Protein AF-A0A4P6FHB6-F1 (afdb_monomer_lite)

Foldseek 3Di:
DWDKWKWKADALQFIDIPPDRPPTHGFDAPDPFFWWKWWAFPVGDIWIWGWYQDPLRAIDIHIDPPVVQKDKDGAQDQPDAADPSRHHSRIIMIMGTRTDDMDTPPPPDDD

pLDDT: mean 79.41, std 15.66, range [32.72, 95.62]

Radius of gyration: 13.35 Å; chains: 1; bounding box: 36×34×35 Å

Sequence (111 aa):
MTNLTHIFGASDDLIEVEGEISDELYPRLRDAIPDTVSVGLADGREVLINVEYGYDGIWRLTPTTHVDLVTITAARGDGEPDDVDGCPGYSDKASIAGATSVHLLSQEGAR

Secondary structure (DSSP, 8-state):
---EEEEEEEETTEEEETT-TT--B-PPTTSSS-EEEEEEETTS-EEEEEEEE-TTS-EEEEE-S-GGGEEEEPP--TTSPP-TT---TTB-EEEEETEEEEEEE------

Organism: NCBI:txid2509457

Structure (mmCIF, N/CA/C/O backbone):
data_AF-A0A4P6FHB6-F1
#
_entry.id   AF-A0A4P6FHB6-F1
#
loop_
_atom_site.group_PDB
_atom_site.id
_atom_site.type_symbol
_atom_site.label_atom_id
_atom_site.label_alt_id
_atom_site.label_comp_id
_atom_site.label_asym_id
_atom_site.label_entity_id
_atom_site.label_seq_id
_atom_site.pdbx_PDB_ins_code
_atom_site.Cartn_x
_atom_site.Cartn_y
_atom_site.Cartn_z
_atom_site.occupancy
_atom_site.B_iso_or_equiv
_atom_site.auth_seq_id
_atom_site.auth_comp_id
_atom_site.auth_asym_id
_atom_site.auth_atom_id
_atom_site.pdbx_PDB_model_num
ATOM 1 N N . MET A 1 1 ? -21.525 -5.965 2.077 1.00 44.38 1 MET A N 1
ATOM 2 C CA . MET A 1 1 ? -20.387 -5.739 1.167 1.00 44.38 1 MET A CA 1
ATOM 3 C C . MET A 1 1 ? -19.239 -5.296 2.045 1.00 44.38 1 MET A C 1
ATOM 5 O O . MET A 1 1 ? -19.421 -4.352 2.800 1.00 44.38 1 MET A O 1
ATOM 9 N N . THR A 1 2 ? -18.141 -6.043 2.076 1.00 55.06 2 THR A N 1
ATOM 10 C CA . THR A 1 2 ? -16.904 -5.583 2.718 1.00 55.06 2 THR A CA 1
ATOM 11 C C . THR A 1 2 ? -16.366 -4.438 1.874 1.00 55.06 2 THR A C 1
ATOM 13 O O . THR A 1 2 ? -16.112 -4.644 0.692 1.00 55.06 2 THR A O 1
ATOM 16 N N . ASN A 1 3 ? -16.278 -3.241 2.450 1.00 70.94 3 ASN A N 1
ATOM 17 C CA . ASN A 1 3 ? -15.645 -2.102 1.797 1.00 70.94 3 ASN A CA 1
ATOM 18 C C . ASN A 1 3 ? -14.164 -2.459 1.611 1.00 70.94 3 ASN A C 1
ATOM 20 O O . ASN A 1 3 ? -13.493 -2.732 2.608 1.00 70.94 3 ASN A O 1
ATOM 24 N N . LEU A 1 4 ? -13.706 -2.589 0.370 1.00 82.06 4 LEU A N 1
ATOM 25 C CA . LEU A 1 4 ? -12.311 -2.877 0.053 1.00 82.06 4 LEU A CA 1
ATOM 26 C C . LEU A 1 4 ? -11.687 -1.569 -0.418 1.00 82.06 4 LEU A C 1
ATOM 28 O O . LEU A 1 4 ? -12.228 -0.939 -1.321 1.00 82.06 4 LEU A O 1
ATOM 32 N N . THR A 1 5 ? -10.593 -1.167 0.217 1.00 86.94 5 THR A N 1
ATOM 33 C CA . THR A 1 5 ? -9.842 0.033 -0.148 1.00 86.94 5 THR A CA 1
ATOM 34 C C . THR A 1 5 ? -8.518 -0.385 -0.759 1.00 86.94 5 THR A C 1
ATOM 36 O O . THR A 1 5 ? -7.800 -1.213 -0.183 1.00 86.94 5 THR A O 1
ATOM 39 N N . HIS A 1 6 ? -8.212 0.193 -1.918 1.00 89.19 6 HIS A N 1
ATOM 40 C CA . HIS A 1 6 ? -6.940 0.027 -2.602 1.00 89.19 6 HIS A CA 1
ATOM 41 C C . HIS A 1 6 ? -6.088 1.279 -2.437 1.00 89.19 6 HIS A C 1
ATOM 43 O O . HIS A 1 6 ? -6.603 2.392 -2.490 1.00 89.19 6 HIS A O 1
ATOM 49 N N . ILE A 1 7 ? -4.794 1.072 -2.213 1.00 88.69 7 ILE A N 1
ATOM 50 C CA . ILE A 1 7 ? -3.789 2.131 -2.126 1.00 88.69 7 ILE A CA 1
ATOM 51 C C . ILE A 1 7 ? -2.657 1.750 -3.074 1.00 88.69 7 ILE A C 1
ATOM 53 O O . ILE A 1 7 ? -2.126 0.639 -2.971 1.00 88.69 7 ILE A O 1
ATOM 57 N N . PHE A 1 8 ? -2.303 2.644 -3.990 1.00 89.06 8 PHE A N 1
ATOM 58 C CA . PHE A 1 8 ? -1.220 2.461 -4.959 1.00 89.06 8 PHE A CA 1
ATOM 59 C C . PHE A 1 8 ? -0.711 3.813 -5.455 1.00 89.06 8 PHE A C 1
ATOM 61 O O . PHE A 1 8 ? -1.409 4.813 -5.378 1.00 89.06 8 PHE A O 1
ATOM 68 N N . GLY A 1 9 ? 0.516 3.865 -5.954 1.00 84.69 9 GLY A N 1
ATOM 69 C CA . GLY A 1 9 ? 1.040 5.042 -6.630 1.00 84.69 9 GLY A CA 1
ATOM 70 C C . GLY A 1 9 ? 0.445 5.226 -8.018 1.00 84.69 9 GLY A C 1
ATOM 71 O O . GLY A 1 9 ? 0.350 4.261 -8.770 1.00 84.69 9 GLY A O 1
ATOM 72 N N . ALA A 1 10 ? 0.067 6.460 -8.344 1.00 79.88 10 ALA A N 1
ATOM 73 C CA . ALA A 1 10 ? -0.574 6.845 -9.605 1.00 79.88 10 ALA A CA 1
ATOM 74 C C . ALA A 1 10 ? 0.292 7.769 -10.486 1.00 79.88 10 ALA A C 1
ATOM 76 O O . ALA A 1 10 ? 0.040 7.892 -11.683 1.00 79.88 10 ALA A O 1
ATOM 77 N N . SER A 1 11 ? 1.321 8.406 -9.918 1.00 73.75 11 SER A N 1
ATOM 78 C CA . SER A 1 11 ? 2.365 9.161 -10.635 1.00 73.75 11 SER A CA 1
ATOM 79 C C . SER A 1 11 ? 3.665 9.110 -9.838 1.00 73.75 11 SER A C 1
ATOM 81 O O . SER A 1 11 ? 3.681 8.567 -8.743 1.00 73.75 11 SER A O 1
ATOM 83 N N . ASP A 1 12 ? 4.755 9.681 -10.343 1.00 66.19 12 ASP A N 1
ATOM 84 C CA . ASP A 1 12 ? 6.045 9.780 -9.653 1.00 66.19 12 ASP A CA 1
ATOM 85 C C . ASP A 1 12 ? 6.001 10.517 -8.303 1.00 66.19 12 ASP A C 1
ATOM 87 O O . ASP A 1 12 ? 6.854 10.269 -7.458 1.00 66.19 12 ASP A O 1
ATOM 91 N N . ASP A 1 13 ? 4.997 11.347 -8.040 1.00 65.44 13 ASP A N 1
ATOM 92 C CA . ASP A 1 13 ? 4.808 12.067 -6.777 1.00 65.44 13 ASP A CA 1
ATOM 93 C C . ASP A 1 13 ? 3.423 11.863 -6.147 1.00 65.44 13 ASP A C 1
ATOM 95 O O . ASP A 1 13 ? 3.035 12.638 -5.275 1.00 65.44 13 ASP A O 1
ATOM 99 N N . LEU A 1 14 ? 2.685 10.826 -6.559 1.00 73.56 14 LEU A N 1
ATOM 100 C CA . LEU A 1 14 ? 1.271 10.678 -6.224 1.00 73.56 14 LEU A CA 1
ATOM 101 C C . LEU A 1 14 ? 0.911 9.260 -5.771 1.00 73.56 14 LEU A C 1
ATOM 103 O O . LEU A 1 14 ? 1.152 8.300 -6.504 1.00 73.56 14 LEU A O 1
ATOM 107 N N . ILE A 1 15 ? 0.236 9.148 -4.622 1.00 77.81 15 ILE A N 1
ATOM 108 C CA . ILE A 1 15 ? -0.514 7.950 -4.212 1.00 77.81 15 ILE A CA 1
ATOM 109 C C . ILE A 1 15 ? -2.013 8.183 -4.376 1.00 77.81 15 ILE A C 1
ATOM 111 O O . ILE A 1 15 ? -2.547 9.184 -3.904 1.00 77.81 15 ILE A O 1
ATOM 115 N N . GLU A 1 16 ? -2.676 7.217 -4.998 1.00 78.81 16 GLU A N 1
ATOM 116 C CA . GLU A 1 16 ? -4.120 7.108 -5.131 1.00 78.81 16 GLU A CA 1
ATOM 117 C C . GLU A 1 16 ? -4.702 6.167 -4.069 1.00 78.81 16 GLU A C 1
ATOM 119 O O . GLU A 1 16 ? -4.123 5.135 -3.705 1.00 78.81 16 GLU A O 1
ATOM 124 N N . VAL A 1 17 ? -5.880 6.545 -3.576 1.00 79.56 17 VAL A N 1
ATOM 125 C CA . VAL A 1 17 ? -6.711 5.750 -2.675 1.00 79.56 17 VAL A CA 1
ATOM 126 C C . VAL A 1 17 ? -8.071 5.579 -3.343 1.00 79.56 17 VAL A C 1
ATOM 128 O O . VAL A 1 17 ? -8.844 6.535 -3.448 1.00 79.56 17 VAL A O 1
ATOM 131 N N . GLU A 1 18 ? -8.391 4.369 -3.804 1.00 71.19 18 GLU A N 1
ATOM 132 C CA . GLU A 1 18 ? -9.686 4.135 -4.447 1.00 71.19 18 GLU A CA 1
ATOM 133 C C . GLU A 1 18 ? -10.841 4.420 -3.476 1.00 71.19 18 GLU A C 1
ATOM 135 O O . GLU A 1 18 ? -10.911 3.877 -2.368 1.00 71.19 18 GLU A O 1
ATOM 140 N N . GLY A 1 19 ? -11.771 5.266 -3.925 1.00 50.91 19 GLY A N 1
ATOM 141 C CA . GLY A 1 19 ? -12.937 5.714 -3.162 1.00 50.91 19 GLY A CA 1
ATOM 142 C C . GLY A 1 19 ? -13.098 7.231 -3.145 1.00 50.91 19 GLY A C 1
ATOM 143 O O . GLY A 1 19 ? -14.234 7.695 -3.163 1.00 50.91 19 GLY A O 1
ATOM 144 N N . GLU A 1 20 ? -12.000 7.988 -3.215 1.00 50.16 20 GLU A N 1
ATOM 145 C CA . GLU A 1 20 ? -11.994 9.438 -3.427 1.00 50.16 20 GLU A CA 1
ATOM 146 C C . GLU A 1 20 ? -10.740 9.834 -4.221 1.00 50.16 20 GLU A C 1
ATOM 148 O O . GLU A 1 20 ? -9.651 9.949 -3.674 1.00 50.16 20 GLU A O 1
ATOM 153 N N . ILE A 1 21 ? -10.910 10.102 -5.521 1.00 40.66 21 ILE A N 1
ATOM 154 C CA . ILE A 1 21 ? -9.874 10.595 -6.461 1.00 40.66 21 ILE A CA 1
ATOM 155 C C . ILE A 1 21 ? -9.328 11.995 -6.048 1.00 40.66 21 ILE A C 1
ATOM 157 O O . ILE A 1 21 ? -8.610 12.647 -6.794 1.00 40.66 21 ILE A O 1
ATOM 161 N N . SER A 1 22 ? -9.681 12.511 -4.866 1.00 44.12 22 SER A N 1
ATOM 162 C CA . SER A 1 22 ? -9.359 13.870 -4.414 1.00 44.12 22 SER A CA 1
ATOM 163 C C . SER A 1 22 ? -8.287 13.975 -3.331 1.00 44.12 22 SER A C 1
ATOM 165 O O . SER A 1 22 ? -7.797 15.084 -3.123 1.00 44.12 22 SER A O 1
ATOM 167 N N . ASP A 1 23 ? -7.895 12.879 -2.676 1.00 50.16 23 ASP A N 1
ATOM 168 C CA . ASP A 1 23 ? -6.795 12.906 -1.703 1.00 50.16 23 ASP A CA 1
ATOM 169 C C . ASP A 1 23 ? -5.495 12.472 -2.382 1.00 50.16 23 ASP A C 1
ATOM 171 O O . ASP A 1 23 ? -4.969 11.381 -2.176 1.00 50.16 23 ASP A O 1
ATOM 175 N N . GLU A 1 24 ? -4.985 13.362 -3.231 1.00 55.28 24 GLU A N 1
ATOM 176 C CA . GLU A 1 24 ? -3.634 13.270 -3.767 1.00 55.28 24 GLU A CA 1
ATOM 177 C C . GLU A 1 24 ? -2.639 13.373 -2.604 1.00 55.28 24 GLU A C 1
ATOM 179 O O . GLU A 1 24 ? -2.446 14.437 -2.004 1.00 55.28 24 GLU A O 1
ATOM 184 N N . LEU A 1 25 ? -2.025 12.248 -2.241 1.00 60.28 25 LEU A N 1
ATOM 185 C CA . LEU A 1 25 ? -0.956 12.239 -1.254 1.00 60.28 25 LEU A CA 1
ATOM 186 C C . LEU A 1 25 ? 0.360 12.447 -1.996 1.00 60.28 25 LEU A C 1
ATOM 188 O O . LEU A 1 25 ? 0.681 11.663 -2.886 1.00 60.28 25 LEU A O 1
ATOM 192 N N . TYR A 1 26 ? 1.094 13.492 -1.604 1.00 65.06 26 TYR A N 1
ATOM 193 C CA . TYR A 1 26 ? 2.353 13.924 -2.218 1.00 65.06 26 TYR A CA 1
ATOM 194 C C . TYR A 1 26 ? 3.565 13.514 -1.367 1.00 65.06 26 TYR A C 1
ATOM 196 O O . TYR A 1 26 ? 4.139 14.363 -0.669 1.00 65.06 26 TYR A O 1
ATOM 204 N N . PRO A 1 27 ? 3.945 12.225 -1.333 1.00 59.81 27 PRO A N 1
ATOM 205 C CA . PRO A 1 27 ? 5.120 11.800 -0.595 1.00 59.81 27 PRO A CA 1
ATOM 206 C C . PRO A 1 27 ? 6.396 12.382 -1.217 1.00 59.81 27 PRO A C 1
ATOM 208 O O . PRO A 1 27 ? 6.495 12.631 -2.421 1.00 59.81 27 PRO A O 1
ATOM 211 N N . ARG A 1 28 ? 7.408 12.627 -0.385 1.00 64.38 28 ARG A N 1
ATOM 212 C CA . ARG A 1 28 ? 8.653 13.254 -0.835 1.00 64.38 28 ARG A CA 1
ATOM 213 C C . ARG A 1 28 ? 9.438 12.312 -1.734 1.00 64.38 28 ARG A C 1
ATOM 215 O O . ARG A 1 28 ? 9.909 11.253 -1.321 1.00 64.38 28 ARG A O 1
ATOM 222 N N . LEU A 1 29 ? 9.679 12.778 -2.952 1.00 62.75 29 LEU A N 1
ATOM 223 C CA . LEU A 1 29 ? 10.606 12.163 -3.886 1.00 62.75 29 LEU A CA 1
ATOM 224 C C . LEU A 1 29 ? 12.030 12.127 -3.300 1.00 62.75 29 LEU A C 1
ATOM 226 O O . LEU A 1 29 ? 12.651 13.165 -3.087 1.00 62.75 29 LEU A O 1
ATOM 230 N N . ARG A 1 30 ? 12.576 10.914 -3.141 1.00 55.84 30 ARG A N 1
ATOM 231 C CA . ARG A 1 30 ? 14.020 10.613 -3.016 1.00 55.84 30 ARG A CA 1
ATOM 232 C C . ARG A 1 30 ? 14.778 11.019 -1.741 1.00 55.84 30 ARG A C 1
ATOM 234 O O . ARG A 1 30 ? 16.006 11.014 -1.777 1.00 55.84 30 ARG A O 1
ATOM 241 N N . ASP A 1 31 ? 14.124 11.218 -0.599 1.00 51.06 31 ASP A N 1
ATOM 242 C CA . ASP A 1 31 ? 14.826 11.592 0.646 1.00 51.06 31 ASP A CA 1
ATOM 243 C C . ASP A 1 31 ? 14.701 10.556 1.784 1.00 51.06 31 ASP A C 1
ATOM 245 O O . ASP A 1 31 ? 14.401 10.926 2.910 1.00 51.06 31 ASP A O 1
ATOM 249 N N . ALA A 1 32 ? 14.957 9.266 1.508 1.00 54.81 32 ALA A N 1
ATOM 250 C CA . ALA A 1 32 ? 15.251 8.157 2.453 1.00 54.81 32 ALA A CA 1
ATOM 251 C C . ALA A 1 32 ? 14.313 7.904 3.665 1.00 54.81 32 ALA A C 1
ATOM 253 O O . ALA A 1 32 ? 14.520 6.938 4.400 1.00 54.81 32 ALA A O 1
ATOM 254 N N . ILE A 1 33 ? 13.308 8.741 3.899 1.00 63.03 33 ILE A N 1
ATOM 255 C CA . ILE A 1 33 ? 12.298 8.612 4.941 1.00 63.03 33 ILE A CA 1
ATOM 256 C C . ILE A 1 33 ? 10.994 8.329 4.202 1.00 63.03 33 ILE A C 1
ATOM 258 O O . ILE A 1 33 ? 10.443 9.255 3.607 1.00 63.03 33 ILE A O 1
ATOM 262 N N . PRO A 1 34 ? 10.522 7.071 4.209 1.00 70.94 34 PRO A N 1
ATOM 263 C CA . PRO A 1 34 ? 9.209 6.738 3.686 1.00 70.94 34 PRO A CA 1
ATOM 264 C C . PRO A 1 34 ? 8.155 7.593 4.381 1.00 70.94 34 PRO A C 1
ATOM 266 O O . PRO A 1 34 ? 8.185 7.734 5.609 1.00 70.94 34 PRO A O 1
ATOM 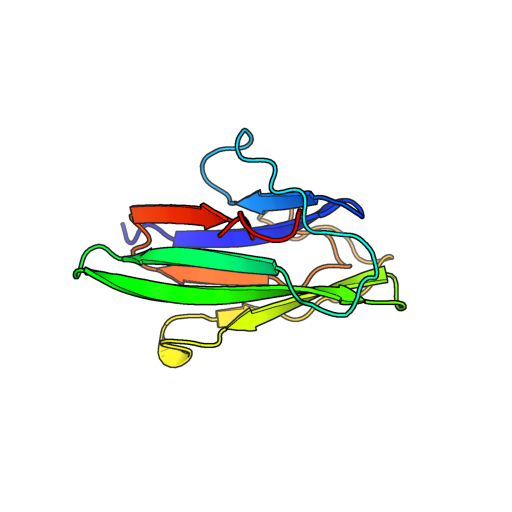269 N N . ASP A 1 35 ? 7.225 8.149 3.616 1.00 82.38 35 ASP A N 1
ATOM 270 C CA . ASP A 1 35 ? 6.040 8.743 4.219 1.00 82.38 35 ASP A CA 1
ATOM 271 C C . ASP A 1 35 ? 5.107 7.619 4.687 1.00 82.38 35 ASP A C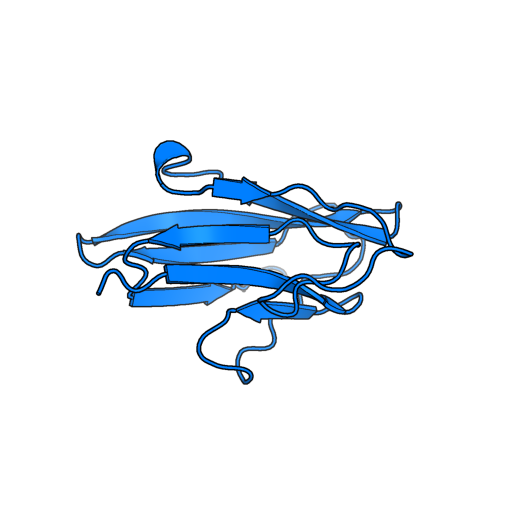 1
ATOM 273 O O . ASP A 1 35 ? 5.190 6.480 4.222 1.00 82.38 35 ASP A O 1
ATOM 277 N N . THR A 1 36 ? 4.247 7.904 5.661 1.00 87.44 36 THR A N 1
ATOM 278 C CA . THR A 1 36 ? 3.382 6.884 6.262 1.00 87.44 36 THR A CA 1
ATOM 279 C C . THR A 1 36 ? 1.926 7.222 5.998 1.00 87.44 36 THR A C 1
ATOM 281 O O . THR A 1 36 ? 1.450 8.290 6.372 1.00 87.44 36 THR A O 1
ATOM 284 N N . VAL A 1 37 ? 1.200 6.287 5.397 1.00 87.19 37 VAL A N 1
ATOM 285 C CA . VAL A 1 37 ? -0.256 6.318 5.280 1.00 87.19 37 VAL A CA 1
ATOM 286 C C . VAL A 1 37 ? -0.852 5.578 6.471 1.00 87.19 37 VAL A C 1
ATOM 288 O O . VAL A 1 37 ? -0.512 4.422 6.720 1.00 87.19 37 VAL A O 1
ATOM 291 N N . SER A 1 38 ? -1.733 6.245 7.211 1.00 89.25 38 SER A N 1
ATOM 292 C CA . SER A 1 38 ? -2.574 5.641 8.242 1.00 89.25 38 SER A CA 1
ATOM 293 C C . SER A 1 38 ? -3.942 5.290 7.661 1.00 89.25 38 SER A C 1
ATOM 295 O O . SER A 1 38 ? -4.576 6.103 6.987 1.00 89.25 38 SER A O 1
ATOM 297 N N . VAL A 1 39 ? -4.401 4.072 7.937 1.00 89.38 39 VAL A N 1
ATOM 298 C CA . VAL A 1 39 ? -5.702 3.544 7.530 1.00 89.38 39 VAL A CA 1
ATOM 299 C C . VAL A 1 39 ? -6.466 3.109 8.775 1.00 89.38 39 VAL A C 1
ATOM 301 O O . VAL A 1 39 ? -6.099 2.141 9.446 1.00 89.38 39 VAL A O 1
ATOM 304 N N . GLY A 1 40 ? -7.552 3.816 9.075 1.00 89.75 40 GLY A N 1
ATOM 305 C CA . GLY A 1 40 ? -8.457 3.473 10.167 1.00 89.75 40 GLY A CA 1
ATOM 306 C C . GLY A 1 40 ? -9.427 2.372 9.751 1.00 89.75 40 GLY A C 1
ATOM 307 O O . GLY A 1 40 ? -9.967 2.401 8.643 1.00 89.75 40 GLY A O 1
ATOM 308 N N . LEU A 1 41 ? -9.666 1.410 10.641 1.00 89.31 41 LEU A N 1
ATOM 309 C CA . LEU A 1 41 ? -10.614 0.314 10.441 1.00 89.31 41 LEU A CA 1
ATOM 310 C C . LEU A 1 41 ? -11.865 0.479 11.309 1.00 89.31 41 LEU A C 1
ATOM 312 O O . LEU A 1 41 ? -11.833 1.062 12.394 1.00 89.31 41 LEU A O 1
ATOM 316 N N . ALA A 1 42 ? -12.970 -0.130 10.871 1.00 86.44 42 ALA A N 1
ATOM 317 C CA . ALA A 1 42 ? -14.261 -0.058 11.563 1.00 86.44 42 ALA A CA 1
ATOM 318 C C . ALA A 1 42 ? -14.256 -0.611 13.004 1.00 86.44 42 ALA A C 1
ATOM 320 O O . ALA A 1 42 ? -15.125 -0.261 13.802 1.00 86.44 42 ALA A O 1
ATOM 321 N N . ASP A 1 43 ? -13.304 -1.482 13.342 1.00 87.19 43 ASP A N 1
ATOM 322 C CA . ASP A 1 43 ? -13.132 -2.030 14.692 1.00 87.19 43 ASP A CA 1
ATOM 323 C C . ASP A 1 43 ? -12.199 -1.194 15.587 1.00 87.19 43 ASP A C 1
ATOM 325 O O . ASP A 1 43 ? -11.899 -1.593 16.713 1.00 87.19 43 ASP A O 1
ATOM 329 N N . GLY A 1 44 ? -11.768 -0.025 15.104 1.00 87.81 44 GLY A N 1
ATOM 330 C CA . GLY A 1 44 ? -10.904 0.909 15.819 1.00 87.81 44 GLY A CA 1
ATOM 331 C C . GLY A 1 44 ? -9.410 0.609 15.705 1.00 87.81 44 GLY A C 1
ATOM 332 O O . GLY A 1 44 ? -8.619 1.317 16.326 1.00 87.81 44 GLY A O 1
ATOM 333 N N . ARG A 1 45 ? -9.000 -0.417 14.945 1.00 92.25 45 ARG A N 1
ATOM 334 C CA . ARG A 1 45 ? -7.582 -0.662 14.637 1.00 92.25 45 ARG A CA 1
ATOM 335 C C . ARG A 1 45 ? -7.063 0.308 13.575 1.00 92.25 45 ARG A C 1
ATOM 337 O O . ARG A 1 45 ? -7.828 0.816 12.759 1.00 92.25 45 ARG A O 1
ATOM 344 N N . GLU A 1 46 ? -5.749 0.512 13.577 1.00 92.56 46 GLU A N 1
ATOM 345 C CA . GLU A 1 46 ? -5.046 1.396 12.644 1.00 92.56 46 GLU A CA 1
ATOM 346 C C . GLU A 1 46 ? -3.910 0.650 11.935 1.00 92.56 46 GLU A C 1
ATOM 348 O O . GLU A 1 46 ? -2.965 0.168 12.567 1.00 92.56 46 GLU A O 1
ATOM 353 N N . VAL A 1 47 ? -3.995 0.567 10.611 1.00 92.69 47 VAL A N 1
ATOM 354 C CA . VAL A 1 47 ? -2.941 0.029 9.747 1.00 92.69 47 VAL A CA 1
ATOM 355 C C . VAL A 1 47 ? -2.050 1.181 9.288 1.00 92.69 47 VAL A C 1
ATOM 357 O O . VAL A 1 47 ? -2.542 2.167 8.752 1.00 92.69 47 VAL A O 1
ATOM 360 N N . LEU A 1 48 ? -0.739 1.036 9.448 1.00 92.75 48 LEU A N 1
ATOM 361 C CA . LEU A 1 48 ? 0.262 1.968 8.946 1.00 92.75 48 LEU A CA 1
ATOM 362 C C . LEU A 1 48 ? 0.977 1.340 7.751 1.00 92.75 48 LEU A C 1
ATOM 364 O O . LEU A 1 48 ? 1.473 0.214 7.842 1.00 92.75 48 LEU A O 1
ATOM 368 N N . ILE A 1 49 ? 1.051 2.067 6.641 1.00 91.00 49 ILE A N 1
ATOM 369 C CA . ILE A 1 49 ? 1.771 1.671 5.429 1.00 91.00 49 ILE A CA 1
ATOM 370 C C . ILE A 1 49 ? 2.836 2.714 5.142 1.00 91.00 49 ILE A C 1
ATOM 372 O O . ILE A 1 49 ? 2.531 3.884 4.937 1.00 91.00 49 ILE A O 1
ATOM 376 N N . ASN A 1 50 ? 4.087 2.278 5.095 1.00 90.81 50 ASN A N 1
ATOM 377 C CA . ASN A 1 50 ? 5.164 3.094 4.569 1.00 90.81 50 ASN A CA 1
ATOM 378 C C . ASN A 1 50 ? 5.101 3.112 3.046 1.00 90.81 50 ASN A C 1
ATOM 380 O O . ASN A 1 50 ? 4.936 2.066 2.414 1.00 90.81 50 ASN A O 1
ATOM 384 N N . VAL A 1 51 ? 5.282 4.301 2.494 1.00 87.56 51 VAL A N 1
ATOM 385 C CA . VAL A 1 51 ? 5.251 4.594 1.072 1.00 87.56 51 VAL A CA 1
ATOM 386 C C . VAL A 1 51 ? 6.606 5.152 0.668 1.00 87.56 51 VAL A C 1
ATOM 388 O O . VAL A 1 51 ? 7.082 6.134 1.237 1.00 87.56 51 VAL A O 1
ATOM 391 N N . GLU A 1 52 ? 7.225 4.528 -0.326 1.00 86.50 52 GLU A N 1
ATOM 392 C CA . GLU A 1 52 ? 8.514 4.950 -0.863 1.00 86.50 52 GLU A CA 1
ATOM 393 C C . GLU A 1 52 ? 8.493 4.893 -2.390 1.00 86.50 52 GLU A C 1
ATOM 395 O O . GLU A 1 52 ? 8.074 3.890 -2.966 1.00 86.50 52 GLU A O 1
ATOM 400 N N . TYR A 1 53 ? 8.993 5.942 -3.045 1.00 82.69 53 TYR A N 1
ATOM 401 C CA . TYR A 1 53 ? 9.297 5.892 -4.471 1.00 82.69 53 TYR A CA 1
ATOM 402 C C . TYR A 1 53 ? 10.763 5.526 -4.675 1.00 82.69 53 TYR A C 1
ATOM 404 O O . TYR A 1 53 ? 11.671 6.310 -4.370 1.00 82.69 53 TYR A O 1
ATOM 412 N N . GLY A 1 54 ? 10.997 4.311 -5.162 1.00 78.31 54 GLY A N 1
ATOM 413 C CA . GLY A 1 54 ? 12.335 3.771 -5.343 1.00 78.31 54 GLY A CA 1
ATOM 414 C C . GLY A 1 54 ? 13.102 4.431 -6.492 1.00 78.31 54 GLY A C 1
ATOM 415 O O . GLY A 1 54 ? 12.545 4.999 -7.432 1.00 78.31 54 GLY A O 1
ATOM 416 N N . TYR A 1 55 ? 14.432 4.313 -6.462 1.00 78.25 55 TYR A N 1
ATOM 417 C CA . TYR A 1 55 ? 15.297 4.741 -7.574 1.00 78.25 55 TYR A CA 1
ATOM 418 C C . TYR A 1 55 ? 15.072 3.943 -8.867 1.00 78.25 55 TYR A C 1
ATOM 420 O O . TYR A 1 55 ? 15.505 4.379 -9.934 1.00 78.25 55 TYR A O 1
ATOM 428 N N . ASP A 1 56 ? 14.424 2.784 -8.761 1.00 82.12 56 ASP A N 1
ATOM 429 C CA . ASP A 1 56 ? 13.947 1.955 -9.867 1.00 82.12 56 ASP A CA 1
ATOM 430 C C . ASP A 1 56 ? 12.668 2.505 -10.522 1.00 82.12 56 ASP A C 1
ATOM 432 O O . ASP A 1 56 ? 12.217 1.933 -11.510 1.00 82.12 56 ASP A O 1
ATOM 436 N N . GLY A 1 57 ? 12.117 3.614 -10.012 1.00 82.06 57 GLY A N 1
ATOM 437 C CA . GLY A 1 57 ? 10.872 4.206 -10.500 1.00 82.06 57 GLY A CA 1
ATOM 438 C C . GLY A 1 57 ? 9.633 3.433 -10.056 1.00 82.06 57 GLY A C 1
ATOM 439 O O . GLY A 1 57 ? 8.599 3.533 -10.705 1.00 82.06 57 GLY A O 1
ATOM 440 N N . ILE A 1 58 ? 9.744 2.625 -8.995 1.00 87.75 58 ILE A N 1
ATOM 441 C CA . ILE A 1 58 ? 8.645 1.799 -8.499 1.00 87.75 58 ILE A CA 1
ATOM 442 C C . ILE A 1 58 ? 8.171 2.310 -7.141 1.00 87.75 58 ILE A C 1
ATOM 444 O O . ILE A 1 58 ? 8.975 2.519 -6.228 1.00 87.75 58 ILE A O 1
ATOM 448 N N . TRP A 1 59 ? 6.855 2.439 -6.981 1.00 88.81 59 TRP A N 1
ATOM 449 C CA . TRP A 1 59 ? 6.243 2.652 -5.673 1.00 88.81 59 TRP A CA 1
ATOM 450 C C . TRP A 1 59 ? 6.262 1.377 -4.853 1.00 88.81 59 TRP A C 1
ATOM 452 O O . TRP A 1 59 ? 5.731 0.343 -5.262 1.00 88.81 59 TRP A O 1
ATOM 462 N N . ARG A 1 60 ? 6.857 1.473 -3.669 1.00 90.94 60 ARG A N 1
ATOM 463 C CA . ARG A 1 60 ? 6.935 0.397 -2.693 1.00 90.94 60 ARG A CA 1
ATOM 464 C C . ARG A 1 60 ? 6.005 0.692 -1.534 1.00 90.94 60 ARG A C 1
ATOM 466 O O . ARG A 1 60 ? 6.100 1.747 -0.908 1.00 90.94 60 ARG A O 1
ATOM 473 N N . LEU A 1 61 ? 5.133 -0.267 -1.234 1.00 92.44 61 LEU A N 1
ATOM 474 C CA . LEU A 1 61 ? 4.187 -0.184 -0.126 1.00 92.44 61 LEU A CA 1
ATOM 475 C C . LEU A 1 61 ? 4.526 -1.246 0.912 1.00 92.44 61 LEU A C 1
ATOM 477 O O . LEU A 1 61 ? 4.445 -2.445 0.651 1.00 92.44 61 LEU A O 1
ATOM 481 N N . THR A 1 62 ? 4.897 -0.802 2.110 1.00 93.56 62 THR A N 1
ATOM 482 C CA . THR A 1 62 ? 5.297 -1.696 3.201 1.00 93.56 62 THR A CA 1
ATOM 483 C C . THR A 1 62 ? 4.402 -1.487 4.419 1.00 93.56 62 THR A C 1
ATOM 485 O O . THR A 1 62 ? 4.577 -0.506 5.143 1.00 93.56 62 THR A O 1
ATOM 488 N N . PRO A 1 63 ? 3.458 -2.402 4.697 1.00 94.00 63 PRO A N 1
ATOM 489 C CA . PRO A 1 63 ? 2.692 -2.392 5.937 1.00 94.00 63 PRO A CA 1
ATOM 490 C C . PRO A 1 63 ? 3.618 -2.570 7.145 1.00 94.00 63 PRO A C 1
ATOM 492 O O . PRO A 1 63 ? 4.452 -3.477 7.165 1.00 94.00 63 PRO A O 1
ATOM 495 N N . THR A 1 64 ? 3.469 -1.727 8.163 1.00 94.38 64 THR A N 1
ATOM 496 C CA . THR A 1 64 ? 4.289 -1.759 9.386 1.00 94.38 64 THR A CA 1
ATOM 497 C C . THR A 1 64 ? 3.491 -2.151 10.629 1.00 94.38 64 THR A C 1
ATOM 499 O O . THR A 1 64 ? 4.071 -2.670 11.585 1.00 94.38 64 THR A O 1
ATOM 502 N N . THR A 1 65 ? 2.164 -1.994 10.610 1.00 94.62 65 THR A N 1
ATOM 503 C CA . THR A 1 65 ? 1.250 -2.476 11.657 1.00 94.62 65 THR A CA 1
ATOM 504 C C . THR A 1 65 ? 0.142 -3.333 11.056 1.00 94.62 65 THR A C 1
ATOM 506 O O . THR A 1 65 ? -0.245 -3.143 9.906 1.00 94.62 65 THR A O 1
ATOM 509 N N . HIS A 1 66 ? -0.352 -4.304 11.837 1.00 92.81 66 HIS A N 1
ATOM 510 C CA . HIS A 1 66 ? -1.437 -5.214 11.439 1.00 92.81 66 HIS A CA 1
ATOM 511 C C . HIS A 1 66 ? -1.275 -5.775 10.016 1.00 92.81 66 HIS A C 1
ATOM 513 O O . HIS A 1 66 ? -2.206 -5.778 9.213 1.00 92.81 66 HIS A O 1
ATOM 519 N N . VAL A 1 67 ? -0.059 -6.235 9.704 1.00 92.31 67 VAL A N 1
ATOM 520 C CA . VAL A 1 67 ? 0.337 -6.717 8.370 1.00 92.31 67 VAL A CA 1
ATOM 521 C C . VAL A 1 67 ? -0.536 -7.868 7.863 1.00 92.31 67 VAL A C 1
ATOM 523 O O . VAL A 1 67 ? -0.646 -8.077 6.664 1.00 92.31 67 VAL A O 1
ATOM 526 N N . ASP A 1 68 ? -1.186 -8.595 8.773 1.00 93.00 68 ASP A N 1
ATOM 527 C CA . ASP A 1 68 ? -2.153 -9.655 8.491 1.00 93.00 68 ASP A CA 1
ATOM 528 C C . ASP A 1 68 ? -3.460 -9.150 7.855 1.00 93.00 68 ASP A C 1
ATOM 530 O O . ASP A 1 68 ? -4.206 -9.941 7.280 1.00 93.00 68 ASP A O 1
ATOM 534 N N . LEU A 1 69 ? -3.734 -7.845 7.937 1.00 91.44 69 LEU A N 1
ATOM 535 C CA . LEU A 1 69 ? -4.926 -7.200 7.378 1.00 91.44 69 LEU A CA 1
ATOM 536 C C . LEU A 1 69 ? -4.682 -6.564 6.008 1.00 91.44 69 LEU A C 1
ATOM 538 O O . LEU A 1 69 ? -5.633 -6.081 5.391 1.00 91.44 69 LEU A O 1
ATOM 542 N N . VAL A 1 70 ? -3.433 -6.554 5.535 1.00 93.88 70 VAL A N 1
ATOM 543 C CA . VAL A 1 70 ? -3.052 -5.942 4.262 1.00 93.88 70 VAL A CA 1
ATOM 544 C C . VAL A 1 70 ? -2.568 -7.012 3.303 1.00 93.88 70 VAL A C 1
ATOM 546 O O . VAL A 1 70 ? -1.647 -7.768 3.602 1.00 93.88 70 VAL A O 1
ATOM 549 N N . THR A 1 71 ? -3.155 -7.048 2.112 1.00 95.62 71 THR A N 1
ATOM 550 C CA . THR A 1 71 ? -2.595 -7.830 1.007 1.00 95.62 71 THR A CA 1
ATOM 551 C C . THR A 1 71 ? -1.796 -6.904 0.104 1.00 95.62 71 THR A C 1
ATOM 553 O O . THR A 1 71 ? -2.353 -5.946 -0.424 1.00 95.62 71 THR A O 1
ATOM 556 N N . ILE A 1 72 ? -0.504 -7.194 -0.075 1.00 95.12 72 ILE A N 1
ATOM 557 C CA . ILE A 1 72 ? 0.351 -6.497 -1.042 1.00 95.12 72 ILE A CA 1
ATOM 558 C C . ILE A 1 72 ? 0.431 -7.315 -2.328 1.00 95.12 72 ILE A C 1
ATOM 560 O O . ILE A 1 72 ? 0.847 -8.475 -2.314 1.00 95.12 72 ILE A O 1
ATOM 564 N N . THR A 1 73 ? 0.063 -6.691 -3.443 1.00 95.06 73 THR A N 1
ATOM 565 C CA . THR A 1 73 ? 0.380 -7.170 -4.791 1.00 95.06 73 THR A CA 1
ATOM 566 C C . THR A 1 73 ? 1.577 -6.381 -5.293 1.00 95.06 73 THR A C 1
ATOM 568 O O . THR A 1 73 ? 1.508 -5.160 -5.368 1.00 95.06 73 THR A O 1
ATOM 571 N N . ALA A 1 74 ? 2.679 -7.058 -5.605 1.00 93.69 74 ALA A N 1
ATOM 572 C CA . ALA A 1 74 ? 3.896 -6.382 -6.041 1.00 93.69 74 ALA A CA 1
ATOM 573 C C . ALA A 1 74 ? 3.742 -5.759 -7.438 1.00 93.69 74 ALA A C 1
ATOM 575 O O . ALA A 1 74 ? 3.066 -6.329 -8.303 1.00 93.69 74 ALA A O 1
ATOM 576 N N . ALA A 1 75 ? 4.440 -4.645 -7.659 1.00 93.19 75 ALA A N 1
ATOM 577 C CA . ALA A 1 75 ? 4.589 -4.014 -8.963 1.00 93.19 75 ALA A CA 1
ATOM 578 C C . ALA A 1 75 ? 5.052 -5.021 -10.028 1.00 93.19 75 ALA A C 1
ATOM 580 O O . ALA A 1 75 ? 5.929 -5.859 -9.783 1.00 93.19 75 ALA A O 1
ATOM 581 N N . ARG A 1 76 ? 4.484 -4.916 -11.233 1.00 90.94 76 ARG A N 1
ATOM 582 C CA . ARG A 1 76 ? 4.827 -5.772 -12.382 1.00 90.94 76 ARG A CA 1
ATOM 583 C C . ARG A 1 76 ? 5.896 -5.150 -13.292 1.00 90.94 76 ARG A C 1
ATOM 585 O O . ARG A 1 76 ? 6.593 -5.884 -13.986 1.00 90.94 76 ARG A O 1
ATOM 592 N N . GLY A 1 77 ? 6.063 -3.829 -13.239 1.00 86.88 77 GLY A N 1
ATOM 593 C CA . GLY A 1 77 ? 7.008 -3.037 -14.028 1.00 86.88 77 GLY A CA 1
ATOM 594 C C . GLY A 1 77 ? 6.333 -1.919 -14.832 1.00 86.88 77 GLY A C 1
ATOM 595 O O . GLY A 1 77 ? 5.166 -2.017 -15.189 1.00 86.88 77 GLY A O 1
ATOM 596 N N . ASP A 1 78 ? 7.093 -0.871 -15.152 1.00 79.62 78 ASP A N 1
ATOM 597 C CA . ASP A 1 78 ? 6.637 0.365 -15.824 1.00 79.62 78 ASP A CA 1
ATOM 598 C C . ASP A 1 78 ? 6.041 0.163 -17.234 1.00 79.62 78 ASP A C 1
ATOM 600 O O . ASP A 1 78 ? 5.265 0.973 -17.725 1.00 79.62 78 ASP A O 1
ATOM 604 N N . GLY A 1 79 ? 6.357 -0.954 -17.895 1.00 83.06 79 GLY A N 1
ATOM 605 C CA . GLY A 1 79 ? 5.793 -1.296 -19.208 1.00 83.06 79 GLY A CA 1
ATOM 606 C C . GLY A 1 79 ? 4.493 -2.103 -19.160 1.00 83.06 79 GLY A C 1
ATOM 607 O O . GLY A 1 79 ? 3.964 -2.456 -20.214 1.00 83.06 79 GLY A O 1
ATOM 608 N N . GLU A 1 80 ? 4.016 -2.456 -17.969 1.00 89.12 80 GLU A N 1
ATOM 609 C CA . GLU A 1 80 ? 2.860 -3.331 -17.798 1.00 89.12 80 GLU A CA 1
ATOM 610 C C . GLU A 1 80 ? 1.559 -2.523 -17.765 1.00 89.12 80 GLU A C 1
ATOM 612 O O . GLU A 1 80 ? 1.532 -1.434 -17.190 1.00 89.12 80 GLU A O 1
ATOM 617 N N . PRO A 1 81 ? 0.466 -3.044 -18.353 1.00 87.44 81 PRO A N 1
ATOM 618 C CA . PRO A 1 81 ? -0.814 -2.358 -18.327 1.00 87.44 81 PRO A CA 1
ATOM 619 C C . PRO A 1 81 ? -1.351 -2.258 -16.900 1.00 87.44 81 PRO A C 1
ATOM 621 O O . PRO A 1 81 ? -1.098 -3.139 -16.061 1.00 87.44 81 PRO A O 1
ATOM 624 N N . ASP A 1 82 ? -2.157 -1.224 -16.682 1.00 88.38 82 ASP A N 1
ATOM 625 C CA . ASP A 1 82 ? -2.918 -1.037 -15.454 1.00 88.38 82 ASP A CA 1
ATOM 626 C C . ASP A 1 82 ? -3.776 -2.276 -15.169 1.00 88.38 82 ASP A C 1
ATOM 628 O O . ASP A 1 82 ? -4.232 -2.981 -16.082 1.00 88.38 82 ASP A O 1
ATOM 632 N N . ASP A 1 83 ? -3.969 -2.587 -13.889 1.00 85.56 83 ASP A N 1
ATOM 633 C CA . ASP A 1 83 ? -4.934 -3.615 -13.519 1.00 85.56 83 ASP A CA 1
ATOM 634 C C . ASP A 1 83 ? -6.387 -3.106 -13.558 1.00 85.56 83 ASP A C 1
ATOM 636 O O . ASP A 1 83 ? -6.688 -2.011 -14.029 1.00 85.56 83 ASP A O 1
ATOM 640 N N . VAL A 1 84 ? -7.322 -3.954 -13.124 1.00 84.12 84 VAL A N 1
ATOM 641 C CA . VAL A 1 84 ? -8.761 -3.650 -13.162 1.00 84.12 84 VAL A CA 1
ATOM 642 C C . VAL A 1 84 ? -9.159 -2.465 -12.273 1.00 84.12 84 VAL A C 1
ATOM 644 O O . VAL A 1 84 ? -10.200 -1.864 -12.523 1.00 84.12 84 VAL A O 1
ATOM 647 N N . ASP A 1 85 ? -8.321 -2.129 -11.293 1.00 79.25 85 ASP A N 1
ATOM 648 C CA . ASP A 1 85 ? -8.507 -1.047 -10.325 1.00 79.25 85 ASP A CA 1
ATOM 649 C C . ASP A 1 85 ? -7.675 0.194 -10.729 1.00 79.25 85 ASP A C 1
ATOM 651 O O . ASP A 1 85 ? -7.404 1.069 -9.919 1.00 79.25 85 ASP A O 1
ATOM 655 N N . GLY A 1 86 ? -7.178 0.253 -11.975 1.00 83.69 86 GLY A N 1
ATOM 656 C CA . GLY A 1 86 ? -6.388 1.385 -12.475 1.00 83.69 86 GLY A CA 1
ATOM 657 C C . GLY A 1 86 ? -4.971 1.489 -11.901 1.00 83.69 86 GLY A C 1
ATOM 658 O O . GLY A 1 86 ? -4.257 2.431 -12.229 1.00 83.69 86 GLY A O 1
ATOM 659 N N . CYS A 1 87 ? -4.529 0.520 -11.091 1.00 87.31 87 CYS A N 1
ATOM 660 C CA . CYS A 1 87 ? -3.185 0.532 -10.521 1.00 87.31 87 CYS A CA 1
ATOM 661 C C . CYS A 1 87 ? -2.141 0.313 -11.625 1.00 87.31 87 CYS A C 1
ATOM 663 O O . CYS A 1 87 ? -2.163 -0.750 -12.268 1.00 87.31 87 CYS A O 1
ATOM 665 N N . PRO A 1 88 ? -1.189 1.245 -11.812 1.00 88.94 88 PRO A N 1
ATOM 666 C CA . PRO A 1 88 ? -0.175 1.112 -12.839 1.00 88.94 88 PRO A CA 1
ATOM 667 C C . PRO A 1 88 ? 0.822 0.004 -12.506 1.00 88.94 88 PRO A C 1
ATOM 669 O O . PRO A 1 88 ? 1.064 -0.348 -11.347 1.00 88.94 88 PRO A O 1
ATOM 672 N N . GLY A 1 89 ? 1.459 -0.533 -13.546 1.00 89.38 89 GLY A N 1
ATOM 673 C CA . GLY A 1 89 ? 2.435 -1.611 -13.413 1.00 89.38 89 GLY A CA 1
ATOM 674 C C . GLY A 1 89 ? 3.645 -1.267 -12.536 1.00 89.38 89 GLY A C 1
ATOM 675 O O . GLY A 1 89 ? 4.222 -2.171 -11.929 1.00 89.38 89 GLY A O 1
ATOM 676 N N . TYR A 1 90 ? 4.015 0.011 -12.421 1.00 89.62 90 TYR A N 1
ATOM 677 C CA . TYR A 1 90 ? 5.138 0.491 -11.606 1.00 89.62 90 TYR A CA 1
ATOM 678 C C . TYR A 1 90 ? 4.791 0.734 -10.125 1.00 89.62 90 TYR A C 1
ATOM 680 O O . TYR A 1 90 ? 5.592 1.327 -9.407 1.00 89.62 90 TYR A O 1
ATOM 688 N N . SER A 1 91 ? 3.643 0.271 -9.623 1.00 91.94 91 SER A N 1
ATOM 689 C CA . SER A 1 91 ? 3.302 0.392 -8.202 1.00 91.94 91 SER A CA 1
ATOM 690 C C . SER A 1 91 ? 2.981 -0.945 -7.551 1.00 91.94 91 SER A C 1
ATOM 692 O O . SER A 1 91 ? 2.267 -1.774 -8.112 1.00 91.94 91 SER A O 1
ATOM 694 N N . ASP A 1 92 ? 3.461 -1.137 -6.321 1.00 94.31 92 ASP A N 1
ATOM 695 C CA . ASP A 1 92 ? 2.839 -2.091 -5.411 1.00 94.31 92 ASP A CA 1
ATOM 696 C C . ASP A 1 92 ? 1.393 -1.636 -5.130 1.00 94.31 92 ASP A C 1
ATOM 698 O O . ASP A 1 92 ? 1.113 -0.439 -5.042 1.00 94.31 92 ASP A O 1
ATOM 702 N N . LYS A 1 93 ? 0.472 -2.586 -4.959 1.00 93.31 93 LYS A N 1
ATOM 703 C CA . LYS A 1 93 ? -0.919 -2.330 -4.569 1.00 93.31 93 LYS A CA 1
ATOM 704 C C . LYS A 1 93 ? -1.201 -2.921 -3.201 1.00 93.31 93 LYS A C 1
ATOM 706 O O . LYS A 1 93 ? -1.089 -4.135 -3.019 1.00 93.31 93 LYS A O 1
ATOM 711 N N . ALA A 1 94 ? -1.620 -2.084 -2.258 1.00 93.69 94 ALA A N 1
ATOM 712 C CA . ALA A 1 94 ? -2.131 -2.517 -0.967 1.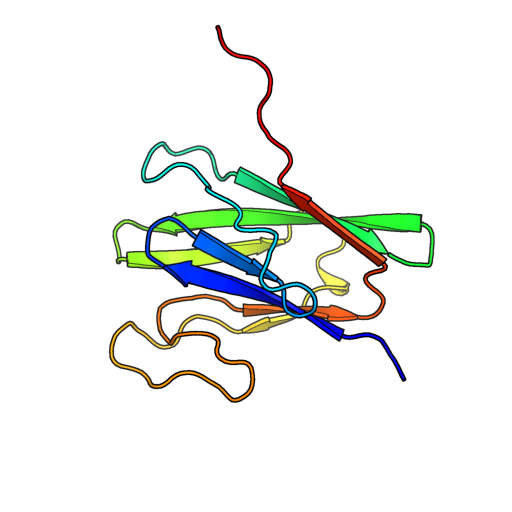00 93.69 94 ALA A CA 1
ATOM 713 C C . ALA A 1 94 ? -3.657 -2.629 -1.011 1.00 93.69 94 ALA A C 1
ATOM 715 O O . ALA A 1 94 ? -4.344 -1.720 -1.463 1.00 93.69 94 ALA A O 1
ATOM 716 N N . SER A 1 95 ? -4.194 -3.753 -0.542 1.00 92.81 95 SER A N 1
ATOM 717 C CA . SER A 1 95 ? -5.635 -4.008 -0.449 1.00 92.81 95 SER A CA 1
ATOM 718 C C . SER A 1 95 ? -6.025 -4.262 1.004 1.00 92.81 95 SER A C 1
ATOM 720 O O . SER A 1 95 ? -5.471 -5.165 1.640 1.00 92.81 95 SER A O 1
ATOM 722 N N . ILE A 1 96 ? -6.969 -3.472 1.526 1.00 91.06 96 ILE A N 1
ATOM 723 C CA . ILE A 1 96 ? -7.387 -3.499 2.935 1.00 91.06 96 ILE A CA 1
ATOM 724 C C . ILE A 1 96 ? -8.908 -3.578 3.025 1.00 91.06 96 ILE A C 1
ATOM 726 O O . ILE A 1 96 ? -9.627 -2.746 2.470 1.00 91.06 96 ILE A O 1
ATOM 730 N N . ALA A 1 97 ? -9.413 -4.568 3.758 1.00 88.69 97 ALA A N 1
ATOM 731 C CA . ALA A 1 97 ? -10.843 -4.727 3.989 1.00 88.69 97 ALA A CA 1
ATOM 732 C C . ALA A 1 97 ? -11.299 -3.978 5.250 1.00 88.69 97 ALA A C 1
ATOM 734 O O . ALA A 1 97 ? -10.682 -4.081 6.308 1.00 88.69 97 ALA A O 1
ATOM 735 N N . GLY A 1 98 ? -12.440 -3.294 5.159 1.00 85.38 98 GLY A N 1
ATOM 736 C CA . GLY A 1 98 ? -13.072 -2.626 6.300 1.00 85.38 98 GLY A CA 1
ATOM 737 C C . GLY A 1 98 ? -12.441 -1.286 6.677 1.00 85.38 98 GLY A C 1
ATOM 738 O O . GLY A 1 98 ? -12.654 -0.827 7.801 1.00 85.38 98 GLY A O 1
ATOM 739 N N . ALA A 1 99 ? -11.692 -0.674 5.757 1.00 86.62 99 ALA A N 1
ATOM 740 C CA . ALA A 1 99 ? -11.182 0.677 5.925 1.00 86.62 99 ALA A CA 1
ATOM 741 C C . ALA A 1 99 ? -12.336 1.691 5.997 1.00 86.62 99 ALA A C 1
ATOM 743 O O . ALA A 1 99 ? -13.323 1.613 5.255 1.00 86.62 99 ALA A O 1
ATOM 744 N N . THR A 1 100 ? -12.207 2.623 6.937 1.00 86.81 100 THR A N 1
ATOM 745 C CA . THR A 1 100 ? -13.172 3.695 7.213 1.00 86.81 100 THR A CA 1
ATOM 746 C C . THR A 1 100 ? -12.581 5.087 7.034 1.00 86.81 100 THR A C 1
ATOM 748 O O . THR A 1 100 ? -13.338 6.042 6.897 1.00 86.81 100 THR A O 1
ATOM 751 N N . SER A 1 101 ? -11.255 5.213 7.052 1.00 84.38 101 SER A N 1
ATOM 752 C CA . SER A 1 101 ? -10.533 6.463 6.811 1.00 84.38 101 SER A CA 1
ATOM 753 C C . SER A 1 101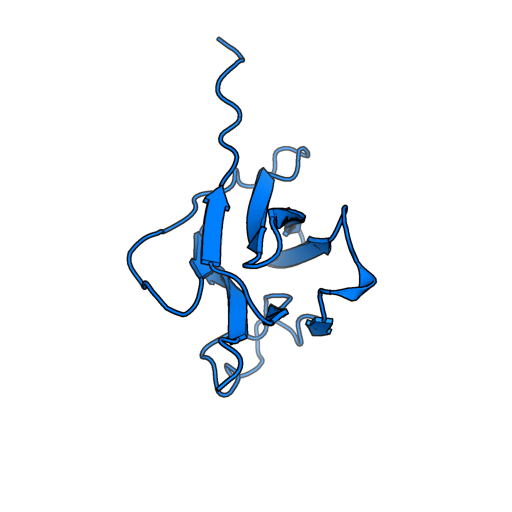 ? -9.124 6.164 6.311 1.00 84.38 101 SER A C 1
ATOM 755 O O . SER A 1 101 ? -8.545 5.140 6.681 1.00 84.38 101 SER A O 1
ATOM 757 N N . VAL A 1 102 ? -8.567 7.059 5.500 1.00 84.12 102 VAL A N 1
ATOM 758 C CA . VAL A 1 102 ? -7.185 6.993 5.016 1.00 84.12 102 VAL A CA 1
ATOM 759 C C . VAL A 1 102 ? -6.587 8.390 5.110 1.00 84.12 102 VAL A C 1
ATOM 761 O O . VAL A 1 102 ? -7.216 9.353 4.686 1.00 84.12 102 VAL A O 1
ATOM 764 N N . HIS A 1 103 ? -5.400 8.512 5.698 1.00 82.56 103 HIS A N 1
ATOM 765 C CA . HIS A 1 103 ? -4.715 9.788 5.875 1.00 82.56 103 HIS A CA 1
ATOM 766 C C . HIS A 1 103 ? -3.215 9.620 5.653 1.00 82.56 103 HIS A C 1
ATOM 768 O O . HIS A 1 103 ? -2.609 8.690 6.184 1.00 82.56 103 HIS A O 1
ATOM 774 N N . LEU A 1 104 ? -2.586 10.556 4.944 1.00 79.12 104 LEU A N 1
ATOM 775 C CA . LEU A 1 104 ? -1.136 10.694 5.013 1.00 79.12 104 LEU A CA 1
ATOM 776 C C . LEU A 1 104 ? -0.774 11.311 6.359 1.00 79.12 104 LEU A C 1
ATOM 778 O O . LEU A 1 104 ? -1.251 12.392 6.709 1.00 79.12 104 LEU A O 1
ATOM 782 N N . LEU A 1 105 ? 0.093 10.644 7.106 1.00 78.56 105 LEU A N 1
ATOM 783 C CA . LEU A 1 105 ? 0.726 11.245 8.265 1.00 78.56 105 LEU A CA 1
ATOM 784 C C . LEU 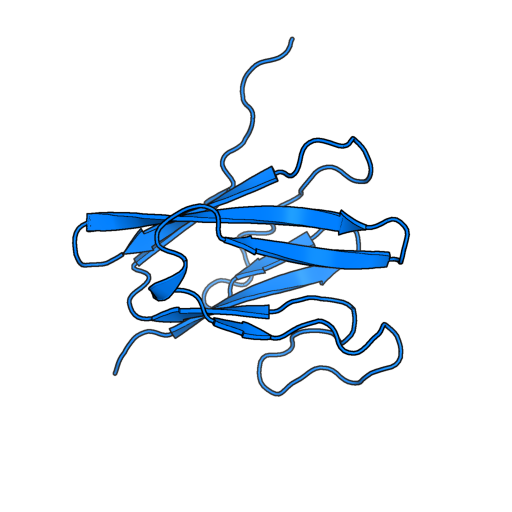A 1 105 ? 1.776 12.223 7.739 1.00 78.56 105 LEU A C 1
ATOM 786 O O . LEU A 1 105 ? 2.916 11.848 7.463 1.00 78.56 105 LEU A O 1
ATOM 790 N N . SER A 1 106 ? 1.378 13.483 7.553 1.00 59.41 106 SER A N 1
ATOM 791 C CA . SER A 1 106 ? 2.336 14.543 7.273 1.00 59.41 106 SER A CA 1
ATOM 792 C C . SER A 1 106 ? 3.340 14.603 8.425 1.00 59.41 106 SER A C 1
ATOM 794 O O . SER A 1 106 ? 2.980 14.636 9.604 1.00 59.41 106 SER A O 1
ATOM 796 N N . GLN A 1 107 ? 4.630 14.621 8.097 1.00 56.19 107 GLN A N 1
ATOM 797 C CA . GLN A 1 107 ? 5.672 14.965 9.061 1.00 56.19 107 GLN A CA 1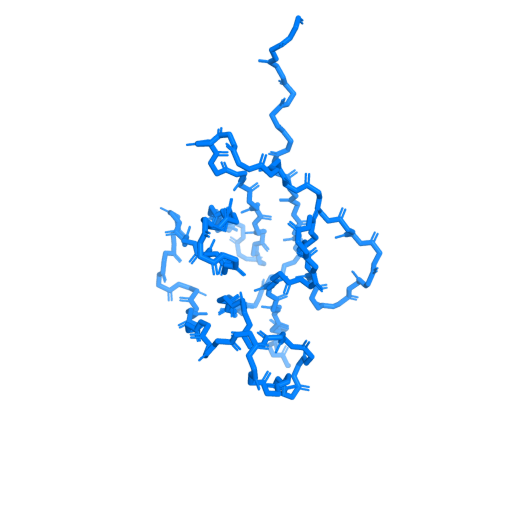
ATOM 798 C C . GLN A 1 107 ? 5.599 16.480 9.318 1.00 56.19 107 GLN A C 1
ATOM 800 O O . GLN A 1 107 ? 6.460 17.239 8.872 1.00 56.19 107 GLN A O 1
ATOM 805 N N . GLU A 1 108 ? 4.556 16.962 10.002 1.00 43.62 108 GLU A N 1
ATOM 806 C CA . GLU A 1 108 ? 4.601 18.297 10.597 1.00 43.62 108 GLU A CA 1
ATOM 807 C C . GLU A 1 108 ? 5.663 18.287 11.705 1.00 43.62 108 GLU A C 1
ATOM 809 O O . GLU A 1 108 ? 5.406 17.882 12.837 1.00 43.62 108 GLU A O 1
ATOM 814 N N . GLY A 1 109 ? 6.887 18.713 11.375 1.00 42.47 109 GLY A N 1
ATOM 815 C CA . GLY A 1 109 ? 7.898 19.001 12.390 1.00 42.47 109 GLY A CA 1
ATOM 816 C C . GLY A 1 109 ? 9.354 18.848 11.968 1.00 42.47 109 GLY A C 1
ATOM 817 O O . GLY A 1 109 ? 10.060 18.028 12.543 1.00 42.47 109 GLY A O 1
ATOM 818 N N . ALA A 1 110 ? 9.838 19.680 11.041 1.00 38.94 110 ALA A N 1
ATOM 819 C CA . ALA A 1 110 ? 11.256 20.062 11.010 1.00 38.94 110 ALA A CA 1
ATOM 820 C C . ALA A 1 110 ? 11.487 21.370 10.232 1.00 38.94 110 ALA A C 1
ATOM 822 O O . ALA A 1 110 ? 12.139 21.369 9.189 1.00 38.94 110 ALA A O 1
ATOM 823 N N . ARG A 1 111 ? 10.981 22.495 10.748 1.00 32.72 111 ARG A N 1
ATOM 824 C CA . ARG A 1 111 ? 11.649 23.802 10.647 1.00 32.72 111 ARG A CA 1
ATOM 825 C C . ARG A 1 111 ? 11.386 24.624 11.896 1.00 32.72 111 ARG A C 1
ATOM 827 O O . ARG A 1 111 ? 10.226 24.621 12.353 1.00 32.72 111 ARG A O 1
#